Protein AF-A0A2A3HBF7-F1 (afdb_monomer_lite)

Sequence (89 aa):
MLHARPPTPADGPAHPGRTAPLPGHGSAPARQPREATGATALLAWARLACGLEDLRGSGVRAVNTWDFAEQDLPEGGGHAVRSCTRATT

Structure (mmCIF, N/CA/C/O backbone):
data_AF-A0A2A3HBF7-F1
#
_entry.id   AF-A0A2A3HBF7-F1
#
loop_
_atom_site.group_PDB
_atom_site.id
_atom_site.type_symbol
_atom_site.label_atom_id
_atom_site.label_alt_id
_atom_site.label_comp_id
_atom_site.label_asym_id
_atom_site.label_entity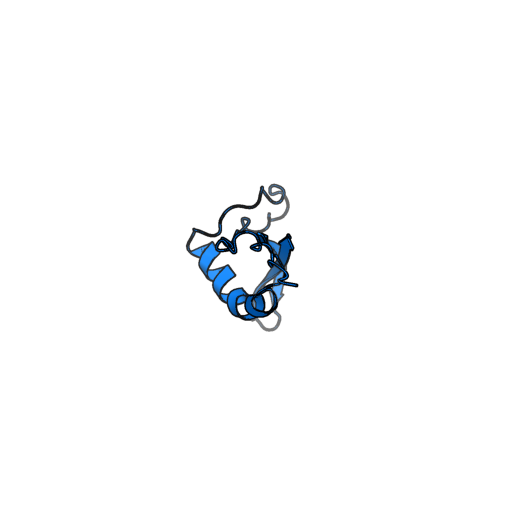_id
_atom_site.label_seq_id
_atom_site.pdbx_PDB_ins_code
_atom_site.Cartn_x
_atom_site.Cartn_y
_atom_site.Cartn_z
_atom_site.occupancy
_atom_site.B_iso_or_equiv
_atom_site.auth_seq_id
_atom_site.auth_comp_id
_atom_site.auth_asym_id
_atom_site.auth_atom_id
_atom_site.pdbx_PDB_model_num
ATOM 1 N N . MET A 1 1 ? -28.982 -11.070 35.959 1.00 42.97 1 MET A N 1
ATOM 2 C CA . MET A 1 1 ? -27.662 -11.071 35.297 1.00 42.97 1 MET A CA 1
ATOM 3 C C . MET A 1 1 ? -27.845 -10.509 33.898 1.00 42.97 1 MET A C 1
ATOM 5 O O . MET A 1 1 ? -28.479 -11.158 33.081 1.00 42.97 1 MET A O 1
ATOM 9 N N . LEU A 1 2 ? -27.371 -9.289 33.650 1.00 40.69 2 LEU A N 1
ATOM 10 C CA . LEU A 1 2 ? -27.290 -8.702 32.313 1.00 40.69 2 LEU A CA 1
ATOM 11 C C . LEU A 1 2 ? -25.908 -8.043 32.237 1.00 40.69 2 LEU A C 1
ATOM 13 O O . LEU A 1 2 ? -25.678 -7.008 32.857 1.00 40.69 2 LEU A O 1
ATOM 17 N N . HIS A 1 3 ? -24.951 -8.706 31.588 1.00 42.16 3 HIS A N 1
ATOM 18 C CA . HIS A 1 3 ? -23.623 -8.137 31.371 1.00 42.16 3 HIS A CA 1
ATOM 19 C C . HIS A 1 3 ? -23.728 -7.062 30.286 1.00 42.16 3 HIS A C 1
ATOM 21 O O . HIS A 1 3 ? -23.878 -7.377 29.107 1.00 42.16 3 HIS A O 1
ATOM 27 N N . ALA A 1 4 ? -23.659 -5.790 30.679 1.00 41.59 4 ALA A N 1
ATOM 28 C CA . ALA A 1 4 ? -23.467 -4.693 29.741 1.00 41.59 4 ALA A CA 1
ATOM 29 C C . ALA A 1 4 ? -22.027 -4.758 29.202 1.00 41.59 4 ALA A C 1
ATOM 31 O O . ALA A 1 4 ? -21.066 -4.590 29.954 1.00 41.59 4 ALA A O 1
ATOM 32 N N . ARG A 1 5 ? -21.868 -5.052 27.906 1.00 44.84 5 ARG A N 1
ATOM 33 C CA . ARG A 1 5 ? -20.575 -4.947 27.210 1.00 44.84 5 ARG A CA 1
ATOM 34 C C . ARG A 1 5 ? -20.219 -3.461 27.053 1.00 44.84 5 ARG A C 1
ATOM 36 O O . ARG A 1 5 ? -21.065 -2.714 26.562 1.00 44.84 5 ARG A O 1
ATOM 43 N N . PRO A 1 6 ? -19.008 -3.019 27.432 1.00 46.66 6 PRO A N 1
ATOM 44 C CA . PRO A 1 6 ? -18.573 -1.652 27.167 1.00 46.66 6 PRO A CA 1
ATOM 45 C C . PRO A 1 6 ? -18.362 -1.430 25.654 1.00 46.66 6 PRO A C 1
ATOM 47 O O . PRO A 1 6 ? -17.928 -2.358 24.964 1.00 46.66 6 PRO A O 1
ATOM 50 N N . PRO A 1 7 ? -18.654 -0.229 25.117 1.00 46.12 7 PRO A N 1
ATOM 51 C CA . PRO A 1 7 ? -18.360 0.106 23.726 1.00 46.12 7 PRO A CA 1
ATOM 52 C C . PRO A 1 7 ? -16.842 0.221 23.513 1.00 46.12 7 PRO A C 1
ATOM 54 O O . PRO A 1 7 ? -16.153 0.943 24.233 1.00 46.12 7 PRO A O 1
ATOM 57 N N . THR A 1 8 ? -16.314 -0.508 22.529 1.00 59.50 8 THR A N 1
ATOM 58 C CA . THR A 1 8 ? -14.911 -0.431 22.095 1.00 59.50 8 THR A CA 1
ATOM 59 C C . THR A 1 8 ? -14.613 0.917 21.425 1.00 59.50 8 THR A C 1
ATOM 61 O O . THR A 1 8 ? -15.458 1.415 20.677 1.00 59.50 8 THR A O 1
ATOM 64 N N . PRO A 1 9 ? -13.431 1.517 21.660 1.00 50.66 9 PRO A N 1
ATOM 65 C CA . PRO A 1 9 ? -13.078 2.813 21.095 1.00 50.66 9 PRO A CA 1
ATOM 66 C C . PRO A 1 9 ? -12.895 2.754 19.569 1.00 50.66 9 PRO A C 1
ATOM 68 O O . PRO A 1 9 ? -12.189 1.895 19.055 1.00 50.66 9 PRO A O 1
ATOM 71 N N . ALA A 1 10 ? -13.561 3.704 18.907 1.00 53.31 10 ALA A N 1
ATOM 72 C CA . ALA A 1 10 ? -13.434 4.199 17.534 1.00 53.31 10 ALA A CA 1
ATOM 73 C C . ALA A 1 10 ? -12.405 3.515 16.606 1.00 53.31 10 ALA A C 1
ATOM 75 O O . ALA A 1 10 ? -11.211 3.812 16.647 1.00 53.31 10 ALA A O 1
ATOM 76 N N . ASP A 1 11 ? -12.923 2.709 15.676 1.00 52.41 11 ASP A N 1
ATOM 77 C CA . ASP A 1 11 ? -12.273 2.349 14.412 1.00 52.41 11 ASP A CA 1
ATOM 78 C C . ASP A 1 11 ? -12.364 3.574 13.478 1.00 52.41 11 ASP A C 1
ATOM 80 O O . ASP A 1 11 ? -13.326 3.763 12.732 1.00 52.41 11 ASP A O 1
ATOM 84 N N . GLY A 1 12 ? -11.435 4.516 13.647 1.00 55.28 12 GLY A N 1
ATOM 85 C CA . GLY A 1 12 ? -11.233 5.607 12.693 1.00 55.28 12 GLY A CA 1
ATOM 86 C C . GLY A 1 12 ? -10.376 5.119 11.520 1.00 55.28 12 GLY A C 1
ATOM 87 O O . GLY A 1 12 ? -9.510 4.269 11.731 1.00 55.28 12 GLY A O 1
ATOM 88 N N . PRO A 1 13 ? -10.573 5.629 10.291 1.00 56.84 13 PRO A N 1
ATOM 89 C CA . PRO A 1 13 ? -9.783 5.198 9.144 1.00 56.84 13 PRO A CA 1
ATOM 90 C C . PRO A 1 13 ? -8.293 5.476 9.380 1.00 56.84 13 PRO A C 1
ATOM 92 O O . PRO A 1 13 ? -7.895 6.606 9.657 1.00 56.84 13 PRO A O 1
ATOM 95 N N . ALA A 1 14 ? -7.461 4.443 9.253 1.00 56.09 14 ALA A N 1
ATOM 96 C CA . ALA A 1 14 ? -6.014 4.606 9.233 1.00 56.09 14 ALA A CA 1
ATOM 97 C C . ALA A 1 14 ? -5.618 5.386 7.968 1.00 56.09 14 ALA A C 1
ATOM 99 O O . ALA A 1 14 ? -5.851 4.931 6.846 1.00 56.09 14 ALA A O 1
ATOM 100 N N . HIS A 1 15 ? -5.026 6.567 8.141 1.00 56.91 15 HIS A N 1
ATOM 101 C CA . HIS A 1 15 ? -4.510 7.356 7.027 1.00 56.91 15 HIS A CA 1
ATOM 102 C C . HIS A 1 15 ? -3.109 6.846 6.643 1.00 56.91 15 HIS A C 1
ATOM 104 O O . HIS A 1 15 ? -2.220 6.817 7.500 1.00 56.91 15 HIS A O 1
ATOM 110 N N . PRO A 1 16 ? -2.872 6.420 5.387 1.00 54.38 16 PRO A N 1
ATOM 111 C CA . PRO A 1 16 ? -1.551 5.959 4.973 1.00 54.38 16 PRO A CA 1
ATOM 112 C C . PRO A 1 16 ? -0.551 7.122 4.965 1.00 54.38 16 PRO A C 1
ATOM 114 O O . PRO A 1 16 ? -0.833 8.193 4.424 1.00 54.38 16 PRO A O 1
ATOM 117 N N . GLY A 1 17 ? 0.636 6.905 5.540 1.00 53.44 17 GLY A N 1
ATOM 118 C CA . GLY A 1 17 ? 1.737 7.871 5.570 1.00 53.44 17 GLY A CA 1
ATOM 119 C C . GLY A 1 17 ? 2.938 7.444 4.721 1.00 53.44 17 GLY A C 1
ATOM 120 O O . GLY A 1 17 ? 3.410 6.319 4.829 1.00 53.44 17 GLY A O 1
ATOM 121 N N . ARG A 1 18 ? 3.477 8.315 3.862 1.00 59.41 18 ARG A N 1
ATOM 122 C CA . ARG A 1 18 ? 4.725 8.069 3.128 1.00 59.41 18 ARG A CA 1
ATOM 123 C C . ARG A 1 18 ? 5.824 9.036 3.556 1.00 59.41 18 ARG A C 1
ATOM 125 O O . ARG A 1 18 ? 5.659 10.252 3.517 1.00 59.41 18 ARG A O 1
ATOM 132 N N . THR A 1 19 ? 6.997 8.475 3.823 1.00 53.12 19 THR A N 1
ATOM 133 C CA . THR A 1 19 ? 8.257 9.218 3.938 1.00 53.12 19 THR A CA 1
ATOM 134 C C . THR A 1 19 ? 8.931 9.355 2.562 1.00 53.12 19 THR A C 1
ATOM 136 O O . THR A 1 19 ? 8.799 8.474 1.713 1.00 53.12 19 THR A O 1
ATOM 139 N N . ALA A 1 20 ? 9.605 10.485 2.320 1.00 57.59 20 ALA A N 1
ATOM 140 C CA . ALA A 1 20 ? 10.312 10.802 1.067 1.00 57.59 20 ALA A CA 1
ATOM 141 C C . ALA A 1 20 ? 11.399 9.753 0.701 1.00 57.59 20 ALA A C 1
ATOM 143 O O . ALA A 1 20 ? 11.791 8.995 1.590 1.00 57.59 20 ALA A O 1
ATOM 144 N N . PRO A 1 21 ? 11.878 9.700 -0.566 1.00 52.47 21 PRO A N 1
ATOM 145 C CA . PRO A 1 21 ? 12.835 8.686 -1.020 1.00 52.47 21 PRO A CA 1
ATOM 146 C C . PRO A 1 21 ? 14.164 8.770 -0.268 1.00 52.47 21 PRO A C 1
ATOM 148 O O . PRO A 1 21 ? 14.478 9.804 0.333 1.00 52.47 21 PRO A O 1
ATOM 151 N N . LEU A 1 22 ? 14.935 7.680 -0.330 1.00 47.03 22 LEU A N 1
ATOM 152 C CA . LEU A 1 22 ? 16.238 7.585 0.311 1.00 47.03 22 LEU A CA 1
ATOM 153 C C . LEU A 1 22 ? 17.166 8.719 -0.096 1.00 47.03 22 LEU A C 1
ATOM 155 O O . LEU A 1 22 ? 17.206 9.130 -1.258 1.00 47.03 22 LEU A O 1
ATOM 159 N N . PRO A 1 23 ? 17.988 9.165 0.855 1.00 48.16 23 PRO A N 1
ATOM 160 C CA . PRO A 1 23 ? 19.078 10.026 0.526 1.00 48.16 23 PRO A CA 1
ATOM 161 C C . PRO A 1 23 ? 20.181 9.275 -0.235 1.00 48.16 23 PRO A C 1
ATOM 163 O O . PRO A 1 23 ? 20.836 8.397 0.326 1.00 48.16 23 PRO A O 1
ATOM 166 N N . GLY A 1 24 ? 20.461 9.670 -1.480 1.00 45.62 24 GLY A N 1
ATOM 167 C CA . GLY A 1 24 ? 21.748 9.368 -2.105 1.00 45.62 24 GLY A CA 1
ATOM 168 C C . GLY A 1 24 ? 22.888 9.859 -1.206 1.00 45.62 24 GLY A C 1
ATOM 169 O O . GLY A 1 24 ? 22.754 10.909 -0.575 1.00 45.62 24 GLY A O 1
ATOM 170 N N . HIS A 1 25 ? 23.962 9.072 -1.109 1.00 44.53 25 HIS A N 1
ATOM 171 C CA . HIS A 1 25 ? 25.243 9.339 -0.437 1.00 44.53 25 HIS A CA 1
ATOM 172 C C . HIS A 1 25 ? 25.416 10.826 -0.040 1.00 44.53 25 HIS A C 1
ATOM 174 O O . HIS A 1 25 ? 25.901 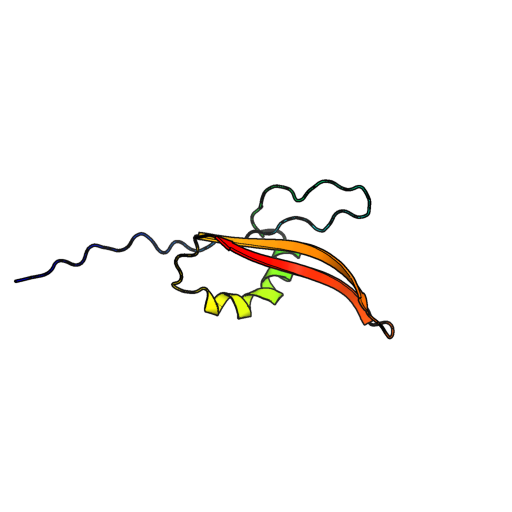11.632 -0.831 1.00 44.53 25 HIS A O 1
ATOM 180 N N . GLY A 1 26 ? 24.963 11.201 1.167 1.00 45.84 26 GLY A N 1
ATOM 181 C CA . GLY A 1 26 ? 25.003 12.587 1.660 1.00 45.84 26 GLY A CA 1
ATOM 182 C C . GLY A 1 26 ? 23.674 13.348 1.779 1.00 45.84 26 GLY A C 1
ATOM 183 O O . GLY A 1 26 ? 23.714 14.564 1.951 1.00 45.84 26 GLY A O 1
ATOM 184 N N . SER A 1 27 ? 22.504 12.705 1.732 1.00 47.41 27 SER A N 1
ATOM 185 C CA . SER A 1 27 ? 21.227 13.400 1.991 1.00 47.41 27 SER A CA 1
ATOM 186 C C . SER A 1 27 ? 20.585 13.080 3.349 1.00 47.41 27 SER A C 1
ATOM 188 O O . SER A 1 27 ? 20.978 12.164 4.072 1.00 47.41 27 SER A O 1
ATOM 190 N N . ALA A 1 28 ? 19.646 13.950 3.726 1.00 45.59 28 ALA A N 1
ATOM 191 C CA . ALA A 1 28 ? 19.137 14.106 5.081 1.00 45.59 28 ALA A CA 1
ATOM 192 C C . ALA A 1 28 ? 18.444 12.843 5.633 1.00 45.59 28 ALA A C 1
ATOM 194 O O . ALA A 1 28 ? 17.794 12.121 4.874 1.00 45.59 28 ALA A O 1
ATOM 195 N N . PRO A 1 29 ? 18.530 12.605 6.958 1.00 49.75 29 PRO A N 1
ATOM 196 C CA . PRO A 1 29 ? 17.892 11.466 7.611 1.00 49.75 29 PRO A CA 1
ATOM 197 C C . PRO A 1 29 ? 16.389 11.431 7.332 1.00 49.75 29 PRO A C 1
ATOM 199 O O . PRO A 1 29 ? 15.770 12.475 7.102 1.00 49.75 29 PRO A O 1
ATOM 202 N N . ALA A 1 30 ? 15.812 10.225 7.391 1.00 54.53 30 ALA A N 1
ATOM 203 C CA . ALA A 1 30 ? 14.382 9.994 7.227 1.00 54.53 30 ALA A CA 1
ATOM 204 C C . ALA A 1 30 ? 13.588 11.037 8.027 1.00 54.53 30 ALA A C 1
ATOM 206 O O . ALA A 1 30 ? 13.639 11.096 9.258 1.00 54.53 30 ALA A O 1
ATOM 207 N N . ARG A 1 31 ? 12.918 11.932 7.296 1.00 58.56 31 ARG A N 1
ATOM 208 C CA . ARG A 1 31 ? 12.122 13.005 7.889 1.00 58.56 31 ARG A CA 1
ATOM 209 C C . ARG A 1 31 ? 10.915 12.390 8.594 1.00 58.56 31 ARG A C 1
ATOM 211 O O . ARG A 1 31 ? 10.534 11.266 8.287 1.00 58.56 31 ARG A O 1
ATOM 218 N N . GLN A 1 32 ? 10.315 13.122 9.532 1.00 64.00 32 GLN A N 1
ATOM 219 C CA . GLN A 1 32 ? 9.100 12.677 10.222 1.00 64.00 32 GLN A CA 1
ATOM 220 C C . GLN A 1 32 ? 8.065 12.088 9.244 1.00 64.00 32 GLN A C 1
ATOM 222 O O . GLN A 1 32 ? 7.945 12.614 8.127 1.00 64.00 32 GLN A O 1
ATOM 227 N N . PRO A 1 33 ? 7.317 11.044 9.655 1.00 69.56 33 PRO A N 1
ATOM 228 C CA . PRO A 1 33 ? 6.259 10.474 8.837 1.00 69.56 33 PRO A CA 1
ATOM 229 C C . PRO A 1 33 ? 5.309 11.561 8.335 1.00 69.56 33 PRO A C 1
ATOM 231 O O . PRO A 1 33 ? 4.884 12.428 9.098 1.00 69.56 33 PRO A O 1
ATOM 234 N N . ARG A 1 34 ? 5.000 11.535 7.041 1.00 71.25 34 ARG A N 1
ATOM 235 C CA . ARG A 1 34 ? 4.026 12.434 6.411 1.00 71.25 34 ARG A CA 1
ATOM 236 C C . ARG A 1 34 ? 2.915 11.614 5.808 1.00 71.25 34 ARG A C 1
ATOM 238 O O . ARG A 1 34 ? 3.156 10.487 5.402 1.00 71.25 34 ARG A O 1
ATOM 245 N N . GLU A 1 35 ? 1.726 12.183 5.695 1.00 79.00 35 GLU A N 1
ATOM 246 C CA . GLU A 1 35 ? 0.629 11.528 4.988 1.00 79.00 35 GLU A CA 1
ATOM 247 C C . GLU A 1 35 ? 0.977 11.298 3.510 1.00 79.00 35 GLU A C 1
ATOM 249 O O . GLU A 1 35 ? 1.617 12.121 2.851 1.00 79.00 35 GLU A O 1
ATOM 254 N N . ALA A 1 36 ? 0.569 10.149 2.980 1.00 82.19 36 ALA A N 1
ATOM 255 C CA . ALA A 1 36 ? 0.849 9.708 1.623 1.00 82.19 36 ALA A CA 1
ATOM 256 C C . ALA A 1 36 ? -0.115 10.323 0.601 1.00 82.19 36 ALA A C 1
ATOM 258 O O . ALA A 1 36 ? -0.726 9.609 -0.185 1.00 82.19 36 ALA A O 1
ATOM 259 N N . THR A 1 37 ? -0.275 11.642 0.604 1.00 83.56 37 THR A N 1
ATOM 260 C CA . THR A 1 37 ? -1.284 12.322 -0.227 1.00 83.56 37 THR A CA 1
ATOM 261 C C . THR A 1 37 ? -0.803 12.645 -1.645 1.00 83.56 37 THR A C 1
ATOM 263 O O . THR A 1 37 ? -1.614 12.849 -2.543 1.00 83.56 37 THR A O 1
ATOM 266 N N . GLY A 1 38 ? 0.512 12.669 -1.886 1.00 83.38 38 GLY A N 1
ATOM 267 C CA . GLY A 1 38 ? 1.081 12.927 -3.215 1.00 83.38 38 GLY A CA 1
ATOM 268 C C . GLY A 1 38 ? 0.973 11.731 -4.172 1.00 83.38 38 GLY A C 1
ATOM 269 O O . GLY A 1 38 ? 1.037 10.582 -3.745 1.00 83.38 38 GLY A O 1
ATOM 270 N N . ALA A 1 39 ? 0.907 11.978 -5.485 1.00 86.81 39 ALA A N 1
ATOM 271 C CA . ALA A 1 39 ? 0.734 10.928 -6.503 1.00 86.81 39 ALA A CA 1
ATOM 272 C C . ALA A 1 39 ? 1.802 9.816 -6.436 1.00 86.81 39 ALA A C 1
ATOM 274 O O . ALA A 1 39 ? 1.475 8.630 -6.396 1.00 86.81 39 ALA A O 1
ATOM 275 N N . THR A 1 40 ? 3.084 10.181 -6.339 1.00 80.31 40 THR A N 1
ATOM 276 C CA . THR A 1 40 ? 4.181 9.212 -6.164 1.00 80.31 40 THR A CA 1
ATOM 277 C C . THR A 1 40 ? 4.022 8.409 -4.876 1.00 80.31 40 THR A C 1
ATOM 279 O O . THR A 1 40 ? 4.358 7.225 -4.825 1.00 80.31 40 THR A O 1
ATOM 282 N N . ALA A 1 41 ? 3.490 9.032 -3.823 1.00 82.38 41 ALA A N 1
ATOM 283 C CA . ALA A 1 41 ? 3.240 8.360 -2.562 1.00 82.38 41 ALA A CA 1
ATOM 284 C C . ALA A 1 41 ? 2.114 7.338 -2.662 1.00 82.38 41 ALA A C 1
ATOM 286 O O . ALA A 1 41 ? 2.329 6.179 -2.308 1.00 82.38 41 ALA A O 1
ATOM 287 N N . LEU A 1 42 ? 0.980 7.741 -3.228 1.00 87.38 42 LEU A N 1
ATOM 288 C CA . LEU A 1 42 ? -0.158 6.864 -3.482 1.00 87.38 42 LEU A CA 1
ATOM 289 C C . LEU A 1 42 ? 0.227 5.674 -4.366 1.00 87.38 42 LEU A C 1
ATOM 291 O O . LEU A 1 42 ? -0.154 4.548 -4.066 1.00 87.38 42 LEU A O 1
ATOM 295 N N . LEU A 1 43 ? 1.053 5.880 -5.398 1.00 87.38 43 LEU A N 1
ATOM 296 C CA . LEU A 1 43 ? 1.533 4.789 -6.252 1.00 87.38 43 LEU A CA 1
ATOM 297 C C . LEU A 1 43 ? 2.384 3.759 -5.498 1.00 87.38 43 LEU A C 1
ATOM 299 O O . LEU A 1 43 ? 2.290 2.566 -5.785 1.00 87.38 43 LEU A O 1
ATOM 303 N N . ALA A 1 44 ? 3.242 4.168 -4.560 1.00 82.50 44 ALA A N 1
ATOM 304 C CA . ALA A 1 44 ? 3.966 3.187 -3.744 1.00 82.50 44 ALA A CA 1
ATOM 305 C C . ALA A 1 44 ? 3.035 2.452 -2.781 1.00 82.50 44 ALA A C 1
ATOM 307 O O . ALA A 1 44 ? 3.163 1.242 -2.629 1.00 82.50 44 ALA A O 1
ATOM 308 N N . TRP A 1 45 ? 2.063 3.151 -2.198 1.00 87.88 45 TRP A N 1
ATOM 309 C CA . TRP A 1 45 ? 1.064 2.530 -1.333 1.00 87.88 45 TRP A CA 1
ATOM 310 C C . TRP A 1 45 ? 0.169 1.535 -2.067 1.00 87.88 45 TRP A C 1
ATOM 312 O O . TRP A 1 45 ? -0.110 0.471 -1.523 1.00 87.88 45 TRP A O 1
ATOM 322 N N . ALA A 1 46 ? -0.204 1.812 -3.317 1.00 90.06 46 ALA A N 1
ATOM 323 C CA . ALA A 1 46 ? -0.995 0.894 -4.133 1.00 90.06 46 ALA A CA 1
ATOM 324 C C . ALA A 1 46 ? -0.330 -0.487 -4.277 1.00 90.06 46 ALA A C 1
ATOM 326 O O . ALA A 1 46 ? -1.019 -1.501 -4.283 1.00 90.06 46 ALA A O 1
ATOM 327 N N . ARG A 1 47 ? 1.009 -0.542 -4.322 1.00 88.00 47 ARG A N 1
ATOM 328 C CA . ARG A 1 47 ? 1.774 -1.802 -4.396 1.00 88.00 47 ARG A CA 1
ATOM 329 C C . ARG A 1 47 ? 1.760 -2.595 -3.087 1.00 88.00 47 ARG A C 1
ATOM 331 O O . ARG A 1 47 ? 1.958 -3.802 -3.115 1.00 88.00 47 ARG A O 1
ATOM 338 N N . LEU A 1 48 ? 1.549 -1.920 -1.958 1.00 87.31 48 LEU A N 1
ATOM 339 C CA . LEU A 1 48 ? 1.537 -2.516 -0.619 1.00 87.31 48 LEU A CA 1
ATOM 340 C C . LEU A 1 48 ? 0.118 -2.851 -0.137 1.00 87.31 48 LEU A C 1
ATOM 342 O O . LEU A 1 48 ? -0.034 -3.657 0.774 1.00 87.31 48 LEU A O 1
ATOM 346 N N . ALA A 1 49 ? -0.911 -2.249 -0.745 1.00 88.44 49 ALA A N 1
ATOM 347 C CA . ALA A 1 49 ? -2.284 -2.254 -0.245 1.00 88.44 49 ALA A CA 1
ATOM 348 C C . ALA A 1 49 ? -2.862 -3.658 -0.002 1.00 88.44 49 ALA A C 1
ATOM 350 O O . ALA A 1 49 ? -3.489 -3.867 1.031 1.00 88.44 49 ALA A O 1
ATOM 351 N N . CYS A 1 50 ? -2.592 -4.620 -0.891 1.00 89.88 50 CYS A N 1
ATOM 352 C CA . CYS A 1 50 ? -3.095 -5.997 -0.761 1.00 89.88 50 CYS A CA 1
ATOM 353 C C . CYS A 1 50 ? -2.528 -6.737 0.467 1.00 89.88 50 CYS A C 1
ATOM 355 O O . CYS A 1 50 ? -3.131 -7.674 0.967 1.00 89.88 50 CYS A O 1
ATOM 357 N N . GLY A 1 51 ? -1.352 -6.339 0.965 1.00 88.75 51 GLY A N 1
ATOM 358 C CA . GLY A 1 51 ? -0.760 -6.935 2.169 1.00 88.75 51 GLY A CA 1
ATOM 359 C C . GLY A 1 51 ? -1.259 -6.309 3.473 1.00 88.75 51 GLY A C 1
ATOM 360 O O . GLY A 1 51 ? -0.941 -6.795 4.553 1.00 88.75 51 GLY A O 1
ATOM 361 N N . LEU A 1 52 ? -2.013 -5.207 3.406 1.00 89.06 52 LEU A N 1
ATOM 362 C CA . LEU A 1 52 ? -2.500 -4.509 4.601 1.00 89.06 52 LEU A CA 1
ATOM 363 C C . LEU A 1 52 ? -3.772 -5.132 5.170 1.00 89.06 52 LEU A C 1
ATOM 365 O O . LEU A 1 52 ? -4.134 -4.836 6.308 1.00 89.06 52 LEU A O 1
ATOM 369 N N . GLU A 1 53 ? -4.453 -5.981 4.404 1.00 89.19 53 GLU A N 1
ATOM 370 C CA . GLU A 1 53 ? -5.659 -6.674 4.857 1.00 89.19 53 GLU A CA 1
ATOM 371 C C . GLU A 1 53 ? -5.391 -7.543 6.093 1.00 89.19 53 GLU A C 1
ATOM 373 O O . GLU A 1 53 ? -6.226 -7.565 6.998 1.00 89.19 53 GLU A O 1
ATOM 378 N N . ASP A 1 54 ? -4.191 -8.119 6.212 1.00 90.31 54 ASP A N 1
ATOM 379 C CA . ASP A 1 54 ? -3.749 -8.893 7.382 1.00 90.31 54 ASP A CA 1
ATOM 380 C C . ASP A 1 54 ? -3.656 -8.060 8.674 1.00 90.31 54 ASP A C 1
ATOM 382 O O . ASP A 1 54 ? -3.680 -8.602 9.778 1.00 90.31 54 ASP A O 1
ATOM 386 N N . LEU A 1 55 ? -3.571 -6.729 8.566 1.00 90.56 55 LEU A N 1
ATOM 387 C CA . LEU A 1 55 ? -3.529 -5.824 9.719 1.00 90.56 55 LEU A CA 1
ATOM 388 C C . LEU A 1 55 ? -4.930 -5.443 10.221 1.00 90.56 55 LEU A C 1
ATOM 390 O O . LEU A 1 55 ? -5.057 -4.805 11.273 1.00 90.56 55 LEU A O 1
ATOM 394 N N . ARG A 1 56 ? -5.999 -5.806 9.504 1.00 88.44 56 ARG A N 1
ATOM 395 C CA . ARG A 1 56 ? -7.373 -5.453 9.880 1.00 88.44 56 ARG A CA 1
ATOM 396 C C . ARG A 1 56 ? -7.726 -6.032 11.256 1.00 88.44 56 ARG A C 1
ATOM 398 O O . ARG A 1 56 ? -7.548 -7.214 11.516 1.00 88.44 56 ARG A O 1
ATOM 405 N N . GLY A 1 57 ? -8.268 -5.191 12.140 1.00 90.69 57 GLY A N 1
ATOM 406 C CA . GLY A 1 57 ? -8.702 -5.603 13.482 1.00 90.69 57 GLY A CA 1
ATOM 407 C C . GLY A 1 57 ? -7.575 -5.792 14.508 1.00 90.69 57 GLY A C 1
ATOM 408 O O . GLY A 1 57 ? -7.855 -6.183 15.636 1.00 90.69 57 GLY A O 1
ATOM 409 N N . SER A 1 58 ? -6.320 -5.481 14.161 1.00 91.38 58 SER A N 1
ATOM 410 C CA . SER A 1 58 ? -5.163 -5.618 15.066 1.00 91.38 58 SER A CA 1
ATOM 411 C C . SER A 1 58 ? -4.877 -4.381 15.940 1.00 91.38 58 SER A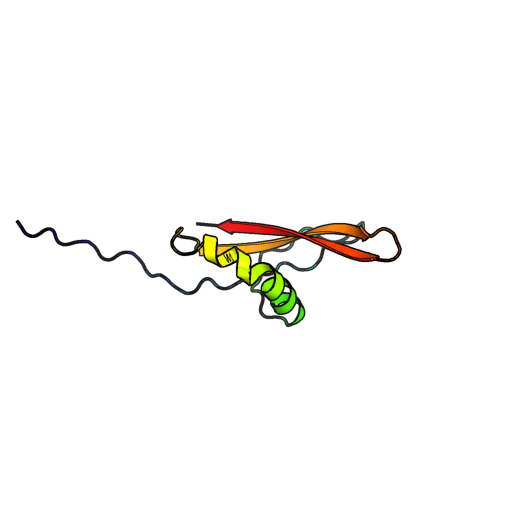 C 1
ATOM 413 O O . SER A 1 58 ? -3.884 -4.347 16.661 1.00 91.38 58 SER A O 1
ATOM 415 N N . GLY A 1 59 ? -5.741 -3.357 15.906 1.00 93.12 59 GLY A N 1
ATOM 416 C CA . GLY A 1 59 ? -5.577 -2.130 16.702 1.00 93.12 59 GLY A CA 1
ATOM 417 C C . GLY A 1 59 ? -4.534 -1.150 16.152 1.00 93.12 59 GLY A C 1
ATOM 418 O O . GLY A 1 59 ? -4.076 -0.267 16.871 1.00 93.12 59 GLY A O 1
ATOM 419 N N . VAL A 1 60 ? -4.149 -1.298 14.884 1.00 93.56 60 VAL A N 1
ATOM 420 C CA . VAL A 1 60 ? -3.178 -0.424 14.218 1.00 93.56 60 VAL A CA 1
ATOM 421 C C . VAL A 1 60 ? -3.722 0.996 14.078 1.00 93.56 60 VAL A C 1
ATOM 423 O O . VAL A 1 60 ? -4.787 1.216 13.510 1.00 93.56 60 VAL A O 1
ATOM 426 N N . ARG A 1 61 ? -2.948 1.969 14.564 1.00 89.81 61 ARG A N 1
ATOM 427 C CA . ARG A 1 61 ? -3.236 3.410 14.489 1.00 89.81 61 ARG A CA 1
ATOM 428 C C . ARG A 1 61 ? -2.558 4.095 13.315 1.00 89.81 61 ARG A C 1
ATOM 430 O O . ARG A 1 61 ? -3.077 5.077 12.797 1.00 89.81 61 ARG A O 1
ATOM 437 N N . ALA A 1 62 ? -1.384 3.611 12.919 1.00 88.94 62 ALA A N 1
ATOM 438 C CA . ALA A 1 62 ? -0.625 4.171 11.810 1.00 88.94 62 ALA A CA 1
ATOM 439 C C . ALA A 1 62 ? 0.183 3.084 11.107 1.00 88.94 62 ALA A C 1
ATOM 441 O O . ALA A 1 62 ? 0.745 2.203 11.757 1.00 88.94 62 ALA A O 1
ATOM 442 N N . VAL A 1 63 ? 0.298 3.190 9.785 1.00 90.75 63 VAL A N 1
ATOM 443 C CA . VAL A 1 63 ? 1.219 2.373 8.995 1.00 90.75 63 VAL A CA 1
ATOM 444 C C . VAL A 1 63 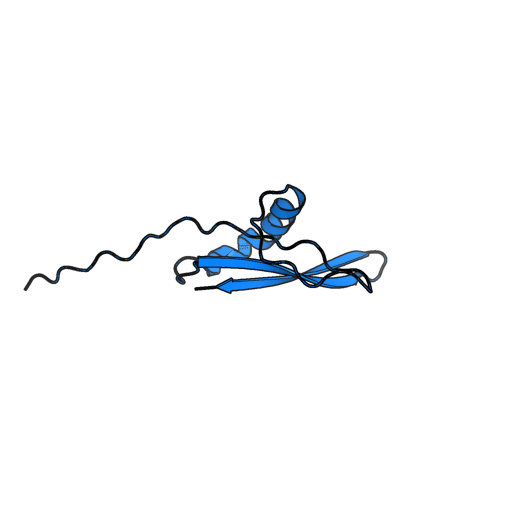? 2.165 3.309 8.263 1.00 90.75 63 VAL A C 1
ATOM 446 O O . VAL A 1 63 ? 1.740 4.175 7.498 1.00 90.75 63 VAL A O 1
ATOM 449 N N . ASN A 1 64 ? 3.456 3.136 8.522 1.00 88.38 64 ASN A N 1
ATOM 450 C CA . ASN A 1 64 ? 4.512 3.951 7.944 1.00 88.38 64 ASN A CA 1
ATOM 451 C C . ASN A 1 64 ? 5.356 3.105 7.002 1.00 88.38 64 ASN A C 1
ATOM 453 O O . ASN A 1 64 ? 5.725 1.979 7.339 1.00 88.38 64 ASN A O 1
ATOM 457 N N . THR A 1 65 ? 5.685 3.678 5.846 1.00 87.38 65 THR A N 1
ATOM 458 C CA . THR A 1 65 ? 6.602 3.078 4.877 1.00 87.38 65 THR A CA 1
ATOM 459 C C . THR A 1 65 ? 7.815 3.975 4.647 1.00 87.38 65 THR A C 1
ATOM 461 O O . THR A 1 65 ? 7.696 5.209 4.584 1.00 87.38 65 THR A O 1
ATOM 464 N N . TRP A 1 66 ? 8.990 3.359 4.554 1.00 84.12 66 TRP A N 1
ATOM 465 C CA . TRP A 1 66 ? 10.238 4.033 4.215 1.00 84.12 66 TRP A CA 1
ATOM 466 C C . TRP A 1 66 ? 11.073 3.171 3.285 1.00 84.12 66 TRP A C 1
ATOM 468 O O . TRP A 1 66 ? 11.241 1.969 3.495 1.00 84.12 66 TRP A O 1
ATOM 478 N N . ASP A 1 67 ? 11.623 3.817 2.269 1.00 86.19 67 ASP A N 1
ATOM 479 C CA . ASP A 1 67 ? 12.636 3.225 1.417 1.00 86.19 67 ASP A CA 1
ATOM 480 C C . ASP A 1 67 ? 13.926 3.139 2.253 1.00 86.19 67 ASP A C 1
ATOM 482 O O . ASP A 1 67 ? 14.292 4.104 2.926 1.00 86.19 67 ASP A O 1
ATOM 486 N N . PHE A 1 68 ? 14.580 1.974 2.290 1.00 81.69 68 PHE A N 1
ATOM 487 C CA . PHE A 1 68 ? 15.839 1.793 3.032 1.00 81.69 68 PHE A CA 1
ATOM 488 C C . PHE A 1 68 ? 17.029 1.355 2.165 1.00 81.69 68 PHE A C 1
ATOM 490 O O . PHE A 1 68 ? 18.171 1.524 2.587 1.00 81.69 68 PHE A O 1
ATOM 497 N N . ALA A 1 69 ? 16.786 0.782 0.985 1.00 84.88 69 ALA A N 1
ATOM 498 C CA . ALA A 1 69 ? 17.845 0.426 0.050 1.00 84.88 69 ALA A CA 1
ATOM 499 C C . ALA A 1 69 ? 17.391 0.581 -1.402 1.00 84.88 69 ALA A C 1
ATOM 501 O O . ALA A 1 69 ? 16.209 0.451 -1.718 1.00 84.88 69 ALA A O 1
ATOM 502 N N . GLU A 1 70 ? 18.360 0.791 -2.281 1.00 88.69 70 GLU A N 1
ATOM 503 C CA . GLU A 1 70 ? 18.200 0.741 -3.730 1.00 88.69 70 GLU A CA 1
ATOM 504 C C . GLU A 1 70 ? 19.179 -0.302 -4.268 1.00 88.69 70 GLU A C 1
ATOM 506 O O . GLU A 1 70 ? 20.278 -0.463 -3.733 1.00 88.69 70 GLU A O 1
ATOM 511 N N . GLN A 1 71 ? 18.759 -1.065 -5.272 1.00 89.88 71 GLN A N 1
ATOM 512 C CA . GLN A 1 71 ? 19.582 -2.097 -5.891 1.00 89.88 71 GLN A CA 1
ATOM 513 C C . GLN A 1 71 ? 19.401 -2.082 -7.406 1.00 89.88 71 GLN A C 1
ATOM 515 O O . GLN A 1 71 ? 18.278 -1.972 -7.906 1.00 89.88 71 GLN A O 1
ATOM 520 N N . ASP A 1 72 ? 20.502 -2.262 -8.122 1.00 94.31 72 ASP A N 1
ATOM 521 C CA . ASP A 1 72 ? 20.473 -2.609 -9.536 1.00 94.31 72 ASP A CA 1
ATOM 522 C C . ASP A 1 72 ? 20.051 -4.065 -9.695 1.00 94.31 72 ASP A C 1
ATOM 524 O O . ASP A 1 72 ? 20.552 -4.962 -9.012 1.00 94.31 72 ASP A O 1
ATOM 528 N N . LEU A 1 73 ? 19.104 -4.303 -10.593 1.00 92.19 73 LEU A N 1
ATOM 529 C CA . LEU A 1 73 ? 18.665 -5.641 -10.938 1.00 92.19 73 LEU A CA 1
ATOM 530 C C . LEU A 1 73 ? 19.567 -6.217 -12.039 1.00 92.19 73 LEU A C 1
ATOM 532 O O . LEU A 1 73 ? 19.959 -5.496 -12.964 1.00 92.19 73 LEU A O 1
ATOM 536 N N . PRO A 1 74 ? 19.894 -7.520 -11.962 1.00 91.69 74 PRO A N 1
ATOM 537 C CA . PRO A 1 74 ? 20.702 -8.181 -12.978 1.00 91.69 74 PRO A CA 1
ATOM 538 C C . PRO A 1 74 ? 19.997 -8.176 -14.342 1.00 91.69 74 PRO A C 1
ATOM 540 O O . PRO A 1 74 ? 18.809 -7.872 -14.449 1.00 91.69 74 PRO A O 1
AT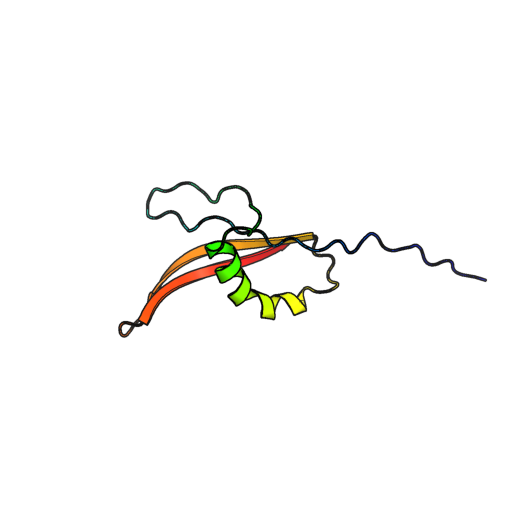OM 543 N N . GLU A 1 75 ? 20.748 -8.517 -15.393 1.00 93.19 75 GLU A N 1
ATOM 544 C CA . GLU A 1 75 ? 20.211 -8.742 -16.749 1.00 93.19 75 GLU A CA 1
ATOM 545 C C . GLU A 1 75 ? 19.490 -7.523 -17.358 1.00 93.19 75 GLU A C 1
ATOM 547 O O . GLU A 1 75 ? 18.647 -7.655 -18.241 1.00 93.19 75 GLU A O 1
ATOM 552 N N . GLY A 1 76 ? 19.830 -6.312 -16.907 1.00 89.69 76 GLY A N 1
ATOM 553 C CA . GLY A 1 76 ? 19.185 -5.087 -17.380 1.00 89.69 76 GLY A CA 1
ATOM 554 C C . GLY A 1 76 ? 17.789 -4.858 -16.792 1.00 89.69 76 GLY A C 1
ATOM 555 O O . GLY A 1 76 ? 17.025 -4.070 -17.343 1.00 89.69 76 GLY A O 1
ATOM 556 N N . GLY A 1 77 ? 17.457 -5.493 -15.662 1.00 89.50 77 GLY A N 1
ATOM 557 C CA . GLY A 1 77 ? 16.171 -5.333 -14.973 1.00 89.50 77 GLY A CA 1
ATOM 558 C C . GLY A 1 77 ? 15.908 -3.937 -14.384 1.00 89.50 77 GLY A C 1
ATOM 559 O O . GLY A 1 77 ? 14.834 -3.702 -13.834 1.00 89.50 77 GLY A O 1
ATOM 560 N N . GLY A 1 78 ? 16.860 -3.006 -14.494 1.00 91.75 78 GLY A N 1
ATOM 561 C CA . GLY A 1 78 ? 16.738 -1.629 -14.014 1.00 91.75 78 GLY A CA 1
ATOM 562 C C . GLY A 1 78 ? 16.982 -1.490 -12.511 1.00 91.75 78 GLY A C 1
ATOM 563 O O . GLY A 1 78 ? 17.681 -2.300 -11.911 1.00 91.75 78 GLY A O 1
ATOM 564 N N . HIS A 1 79 ? 16.410 -0.452 -11.899 1.00 89.75 79 HIS A N 1
ATOM 565 C CA . HIS A 1 79 ? 16.588 -0.154 -10.476 1.00 89.75 79 HIS A CA 1
ATOM 566 C C . HIS A 1 79 ? 15.371 -0.595 -9.661 1.00 89.75 79 HIS A C 1
ATOM 568 O O . HIS A 1 79 ? 14.228 -0.285 -10.007 1.00 89.75 79 HIS A O 1
ATOM 574 N N . ALA A 1 80 ? 15.616 -1.262 -8.537 1.00 89.12 80 ALA A N 1
ATOM 575 C CA . ALA A 1 80 ? 14.597 -1.596 -7.555 1.00 89.12 80 ALA A CA 1
ATOM 576 C C . ALA A 1 80 ? 14.839 -0.853 -6.241 1.00 89.12 80 ALA A C 1
ATOM 578 O O . ALA A 1 80 ? 15.945 -0.843 -5.707 1.00 89.12 80 ALA A O 1
ATOM 579 N N . VAL A 1 81 ? 13.763 -0.307 -5.681 1.00 86.75 81 VAL A N 1
ATOM 580 C CA . VAL A 1 81 ? 13.755 0.275 -4.338 1.00 86.75 81 VAL A CA 1
ATOM 581 C C . VAL A 1 81 ? 13.194 -0.754 -3.362 1.00 86.75 81 VAL A C 1
ATOM 583 O O . VAL A 1 81 ? 12.179 -1.399 -3.634 1.00 86.75 81 VAL A O 1
ATOM 586 N N . ARG A 1 82 ? 13.861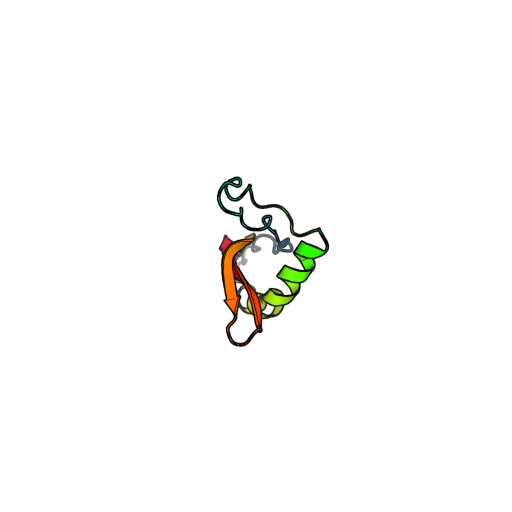 -0.929 -2.223 1.00 85.94 82 ARG A N 1
ATOM 587 C CA . ARG A 1 82 ? 13.432 -1.791 -1.122 1.00 85.94 82 ARG A CA 1
ATOM 588 C C . ARG A 1 82 ? 12.875 -0.915 -0.013 1.00 85.94 82 ARG A C 1
ATOM 590 O O . ARG A 1 82 ? 13.589 -0.090 0.562 1.00 85.94 82 ARG A O 1
ATOM 597 N N . SER A 1 83 ? 11.607 -1.141 0.299 1.00 86.31 83 SER A N 1
ATOM 598 C CA . SER A 1 83 ? 10.886 -0.427 1.349 1.00 86.31 83 SER A CA 1
ATOM 599 C C . SER A 1 83 ? 10.627 -1.339 2.544 1.00 86.31 83 SER A C 1
ATOM 601 O O . SER A 1 83 ? 10.470 -2.551 2.402 1.00 86.31 83 SER A O 1
ATOM 603 N N . CYS A 1 84 ? 10.566 -0.749 3.731 1.00 87.81 84 CYS A N 1
ATOM 604 C CA . CYS A 1 84 ? 10.091 -1.395 4.944 1.00 87.81 84 CYS A CA 1
ATOM 605 C C . CYS A 1 84 ? 8.756 -0.767 5.345 1.00 87.81 84 CYS A C 1
ATOM 607 O O . CYS A 1 84 ? 8.580 0.448 5.246 1.00 87.81 84 CYS A O 1
ATOM 609 N N . THR A 1 85 ? 7.819 -1.596 5.799 1.00 88.44 85 THR A N 1
ATOM 610 C CA . THR A 1 85 ? 6.518 -1.162 6.310 1.00 88.44 85 THR A CA 1
ATOM 611 C C . THR A 1 85 ? 6.408 -1.545 7.776 1.00 88.44 85 THR A C 1
ATOM 613 O O . THR A 1 85 ? 6.708 -2.676 8.153 1.00 88.44 85 THR A O 1
ATOM 616 N N . ARG A 1 86 ? 5.973 -0.605 8.613 1.00 90.12 86 ARG A N 1
ATOM 617 C CA . ARG A 1 86 ? 5.725 -0.841 10.037 1.00 90.12 86 ARG A CA 1
ATOM 618 C C . ARG A 1 86 ? 4.355 -0.332 10.422 1.00 90.12 86 ARG A C 1
ATOM 620 O O . ARG A 1 86 ? 4.006 0.809 10.127 1.00 90.12 86 ARG A O 1
ATOM 627 N N . ALA A 1 87 ? 3.638 -1.174 11.149 1.00 91.50 87 ALA A N 1
ATOM 628 C CA . ALA A 1 87 ? 2.412 -0.819 11.829 1.00 91.50 87 ALA A CA 1
ATOM 629 C C . ALA A 1 87 ? 2.715 -0.384 13.273 1.00 91.50 87 ALA A C 1
ATOM 631 O O . ALA A 1 87 ? 3.537 -0.999 13.955 1.00 91.50 87 ALA A O 1
ATOM 632 N N . THR A 1 88 ? 2.056 0.678 13.723 1.00 89.44 88 THR A N 1
ATOM 633 C CA . THR A 1 88 ? 2.089 1.178 15.102 1.00 89.44 88 THR A CA 1
ATOM 634 C C . THR A 1 88 ? 0.689 1.050 15.691 1.00 89.44 88 THR A C 1
ATOM 636 O O . THR A 1 88 ? -0.279 1.431 15.031 1.00 89.44 88 THR A O 1
ATOM 639 N N . THR A 1 89 ? 0.583 0.539 16.915 1.00 89.19 89 THR A N 1
ATOM 640 C CA . THR A 1 89 ? -0.668 0.310 17.667 1.00 89.19 89 THR A CA 1
ATOM 641 C C . THR A 1 89 ? -0.797 1.257 18.853 1.00 89.19 89 THR A C 1
ATOM 643 O O . THR A 1 89 ? 0.264 1.543 19.450 1.00 89.19 89 THR A O 1
#

Radius of gyration: 17.81 Å; chains: 1; bounding box: 53×25×53 Å

pLDDT: mean 74.35, std 18.34, range [40.69, 94.31]

Foldseek 3Di:
DDDDDDDDDDPDDAFAWEWDADDDPDDDPTDPTGGQPDPVSVVVCVVCVVVCVVVPPVPFNYKYKYFDDKDQDPPRPGIDTDMDIDTDD

Secondary structure (DSSP, 8-state):
----PPPPP--PPPPPEEPPPPPPTT--------B--SHHHHHHHHHHGGGSGGGTTS---EEEEEEEEEEEEGGGTEEEEEEEEEEE-